Protein AF-A0A9X3TQR6-F1 (afdb_monomer_lite)

Foldseek 3Di:
DPPPPPPPQDPVNVVVVVLLVVLVVVLVVLVVVLVVLVVQLVVCVVVVVPVSVVVSVVVNVVSVVVNVVSVD

Organism: NCBI:txid33942

pLDDT: mean 86.74, std 14.13, range [38.59, 98.25]

Radius of gyration: 20.25 Å; chains: 1; bounding box: 36×12×69 Å

Sequence (72 aa):
MIYEKACNVTMDQVIAALKRRDAEERIPVLRLELDYELATLYDALQEKDKVQIRRSTERLKQLRREMLLLEA

InterPro domains:
  IPR059545 YkzI [PF27544] (13-70)

Secondary structure (DSSP, 8-state):
----------HHHHHHHHHHHHHHHHHHHHHHHHHHHHHHHHHHHHHT-HHHHHHHHHHHHHHHHHHHHHH-

Structure (mmCIF, N/CA/C/O backbone):
data_AF-A0A9X3TQR6-F1
#
_entry.id   AF-A0A9X3TQR6-F1
#
loop_
_atom_site.group_PDB
_atom_site.id
_atom_site.type_symbol
_atom_site.label_atom_id
_atom_site.label_alt_id
_atom_site.label_comp_id
_atom_site.label_asym_id
_atom_site.label_entity_id
_atom_site.label_seq_id
_atom_site.pdbx_PDB_ins_code
_atom_site.Cartn_x
_atom_site.Cartn_y
_atom_site.Cartn_z
_atom_site.occupancy
_atom_site.B_iso_or_equiv
_atom_site.auth_seq_id
_atom_site.auth_comp_id
_atom_site.auth_asym_id
_atom_site.auth_atom_id
_atom_site.pdbx_PDB_model_num
ATOM 1 N N . MET A 1 1 ? 13.407 5.086 -52.623 1.00 38.59 1 MET A N 1
ATOM 2 C CA . MET A 1 1 ? 14.518 4.980 -51.655 1.00 38.59 1 MET A CA 1
ATOM 3 C C . MET A 1 1 ? 13.985 4.305 -50.405 1.00 38.59 1 MET A C 1
ATOM 5 O O . MET A 1 1 ? 13.252 4.931 -49.655 1.00 38.59 1 MET A O 1
ATOM 9 N N . ILE A 1 2 ? 14.268 3.016 -50.239 1.00 50.50 2 ILE A N 1
ATOM 10 C CA . ILE A 1 2 ? 13.963 2.265 -49.018 1.00 50.50 2 ILE A CA 1
ATOM 11 C C . ILE A 1 2 ? 15.191 2.399 -48.120 1.00 50.50 2 ILE A C 1
ATOM 13 O O . ILE A 1 2 ? 16.187 1.718 -48.327 1.00 50.50 2 ILE A O 1
ATOM 17 N N . TYR A 1 3 ? 15.159 3.364 -47.200 1.00 55.78 3 TYR A N 1
ATOM 18 C CA . TYR A 1 3 ? 16.171 3.467 -46.152 1.00 55.78 3 TYR A CA 1
ATOM 19 C C . TYR A 1 3 ? 15.843 2.425 -45.087 1.00 55.78 3 TYR A C 1
ATOM 21 O O . TYR A 1 3 ? 14.972 2.622 -44.239 1.00 55.78 3 TYR A O 1
ATOM 29 N N . GLU A 1 4 ? 16.528 1.294 -45.185 1.00 55.81 4 GLU A N 1
ATOM 30 C CA . GLU A 1 4 ? 16.578 0.257 -44.167 1.00 55.81 4 GLU A C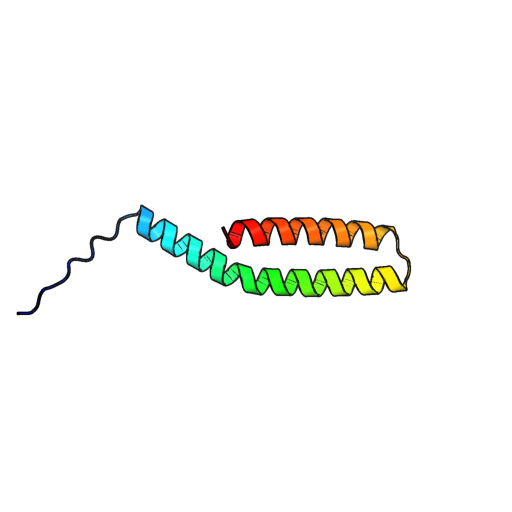A 1
ATOM 31 C C . GLU A 1 4 ? 17.218 0.862 -42.909 1.00 55.81 4 GLU A C 1
ATOM 33 O O . GLU A 1 4 ? 18.412 1.160 -42.854 1.00 55.81 4 GLU A O 1
ATOM 38 N N . LYS A 1 5 ? 16.387 1.169 -41.910 1.00 62.44 5 LYS A N 1
ATOM 39 C CA . LYS A 1 5 ? 16.845 1.737 -40.644 1.00 62.44 5 LYS A CA 1
ATOM 40 C C . LYS A 1 5 ? 17.449 0.591 -39.831 1.00 62.44 5 LYS A C 1
ATOM 42 O O . LYS A 1 5 ? 16.713 -0.171 -39.210 1.00 62.44 5 LYS A O 1
ATOM 47 N N . ALA A 1 6 ? 18.773 0.451 -39.853 1.00 61.22 6 ALA A N 1
ATOM 48 C CA . ALA A 1 6 ? 19.476 -0.490 -38.986 1.00 61.22 6 ALA A CA 1
ATOM 49 C C . ALA A 1 6 ? 19.168 -0.142 -37.518 1.00 61.22 6 ALA A C 1
ATOM 51 O O . ALA A 1 6 ? 19.600 0.890 -36.999 1.00 61.22 6 ALA A O 1
ATOM 52 N N . CYS A 1 7 ? 18.359 -0.974 -36.864 1.00 55.31 7 CYS A N 1
ATOM 53 C CA . CYS A 1 7 ? 18.029 -0.827 -35.455 1.00 55.31 7 CYS A CA 1
ATOM 54 C C . CYS A 1 7 ? 19.204 -1.371 -34.630 1.00 55.31 7 CYS A C 1
ATOM 56 O O . CYS A 1 7 ? 19.240 -2.550 -34.290 1.00 55.31 7 CYS A O 1
ATOM 58 N N . ASN A 1 8 ? 20.202 -0.530 -34.353 1.00 71.31 8 ASN A N 1
ATOM 59 C CA . ASN A 1 8 ? 21.270 -0.871 -33.413 1.00 71.31 8 ASN A CA 1
ATOM 60 C C . ASN A 1 8 ? 20.7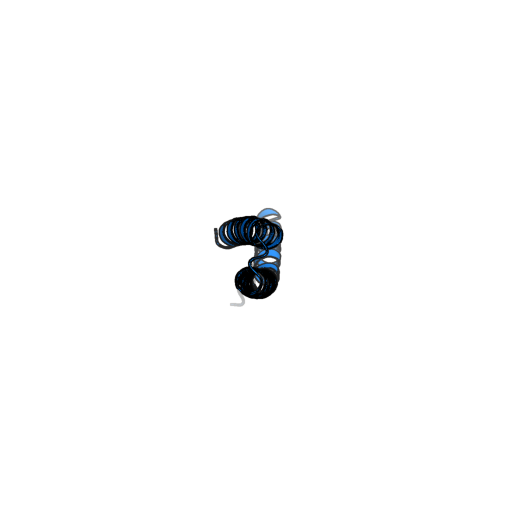19 -0.748 -31.987 1.00 71.31 8 ASN A C 1
ATOM 62 O O . ASN A 1 8 ? 20.771 0.328 -31.392 1.00 71.31 8 ASN A O 1
ATOM 66 N N . VAL A 1 9 ? 20.149 -1.838 -31.467 1.00 72.31 9 VAL A N 1
ATOM 67 C CA . VAL A 1 9 ? 19.686 -1.920 -30.076 1.00 72.31 9 VAL A CA 1
ATOM 68 C C . VAL A 1 9 ? 20.856 -2.336 -29.187 1.00 72.31 9 VAL A C 1
ATOM 70 O O . VAL A 1 9 ? 21.454 -3.389 -29.400 1.00 72.31 9 VAL A O 1
ATOM 73 N N . THR A 1 10 ? 21.197 -1.519 -28.190 1.00 85.25 10 THR A N 1
ATOM 74 C CA . THR A 1 10 ? 22.232 -1.865 -27.201 1.00 85.25 10 THR A CA 1
ATOM 75 C C . THR A 1 10 ? 21.641 -2.690 -26.055 1.00 85.25 10 THR A C 1
ATOM 77 O O . THR A 1 10 ? 20.452 -2.584 -25.755 1.00 85.25 10 THR A O 1
ATOM 80 N N . MET A 1 11 ? 22.460 -3.494 -25.367 1.00 85.62 11 MET A N 1
ATOM 81 C CA . MET A 1 11 ? 21.993 -4.262 -24.199 1.00 85.62 11 MET A CA 1
ATOM 82 C C . MET A 1 11 ? 21.399 -3.364 -23.104 1.00 85.62 11 MET A C 1
ATOM 84 O O . MET A 1 11 ? 20.393 -3.726 -22.500 1.00 85.62 11 MET A O 1
ATOM 88 N N . ASP A 1 12 ? 21.938 -2.158 -22.912 1.00 81.19 12 ASP A N 1
ATOM 89 C CA . ASP A 1 12 ? 21.394 -1.184 -21.958 1.00 81.19 12 ASP A CA 1
ATOM 90 C C . ASP A 1 12 ? 19.976 -0.730 -22.329 1.00 81.19 12 ASP A C 1
ATOM 92 O O . ASP A 1 12 ? 19.122 -0.578 -21.455 1.00 81.19 12 ASP A O 1
ATOM 96 N N . GLN A 1 13 ? 19.692 -0.562 -23.627 1.00 76.75 13 GLN A N 1
ATOM 97 C CA . GLN A 1 13 ? 18.351 -0.224 -24.113 1.00 76.75 13 GLN A CA 1
ATOM 98 C C . GLN A 1 13 ? 17.366 -1.377 -23.894 1.00 76.75 13 GLN A C 1
ATOM 100 O O . GLN A 1 13 ? 16.221 -1.129 -23.514 1.00 76.75 13 GLN A O 1
ATOM 105 N N . VAL A 1 14 ? 17.810 -2.628 -24.070 1.00 81.31 14 VAL A N 1
ATOM 106 C CA . VAL A 1 14 ? 16.993 -3.814 -23.761 1.00 81.31 14 VAL A CA 1
ATOM 107 C C . VAL A 1 14 ? 16.683 -3.878 -22.265 1.00 81.31 14 VAL A C 1
ATOM 109 O O . VAL A 1 14 ? 15.525 -4.036 -21.886 1.00 81.31 14 VAL A O 1
ATOM 112 N N . ILE A 1 15 ? 17.690 -3.693 -21.405 1.00 79.50 15 ILE A N 1
ATOM 113 C CA . ILE A 1 15 ? 17.525 -3.714 -19.944 1.00 79.50 15 ILE A CA 1
ATOM 114 C C . ILE A 1 15 ? 16.581 -2.596 -19.482 1.00 79.50 15 ILE A C 1
ATOM 116 O O . ILE A 1 15 ? 15.711 -2.835 -18.646 1.00 79.50 15 ILE A O 1
ATOM 120 N N . ALA A 1 16 ? 16.714 -1.386 -20.030 1.00 77.94 16 ALA A N 1
ATOM 121 C CA . ALA A 1 16 ? 15.825 -0.273 -19.709 1.00 77.94 16 ALA A CA 1
ATOM 122 C C . ALA A 1 16 ? 14.374 -0.542 -20.145 1.00 77.94 16 ALA A C 1
ATOM 124 O O . ALA A 1 16 ? 13.445 -0.244 -19.397 1.00 77.94 16 ALA A O 1
ATOM 125 N N . ALA A 1 17 ? 14.169 -1.135 -21.325 1.00 73.88 17 ALA A N 1
ATOM 126 C CA . ALA A 1 17 ? 12.838 -1.493 -21.812 1.00 73.88 17 ALA A CA 1
ATOM 127 C C . ALA A 1 17 ? 12.171 -2.580 -20.954 1.00 73.88 17 ALA A C 1
ATOM 129 O O . ALA A 1 17 ? 10.982 -2.473 -20.661 1.00 73.88 17 ALA A O 1
ATOM 130 N N . LEU A 1 18 ? 12.932 -3.588 -20.508 1.00 73.06 18 LEU A N 1
ATOM 131 C CA . LEU A 1 18 ? 12.431 -4.624 -19.600 1.00 73.06 18 LEU A CA 1
ATOM 132 C C . LEU A 1 18 ? 12.033 -4.037 -18.241 1.00 73.06 18 LEU A C 1
ATOM 134 O O . LEU A 1 18 ? 10.898 -4.223 -17.818 1.00 73.06 18 LEU A O 1
ATOM 138 N N . LYS A 1 19 ? 12.904 -3.228 -17.619 1.00 74.88 19 LYS A N 1
ATOM 139 C CA . LYS A 1 19 ? 12.603 -2.560 -16.338 1.00 74.88 19 LYS A CA 1
ATOM 140 C C . LYS A 1 19 ? 11.350 -1.686 -16.403 1.00 74.88 19 LYS A C 1
ATOM 142 O O . LYS A 1 19 ? 10.585 -1.641 -15.446 1.00 74.88 19 LYS A O 1
ATOM 147 N N . ARG A 1 20 ? 11.135 -0.995 -17.527 1.00 76.62 20 ARG A N 1
ATOM 148 C CA . ARG A 1 20 ? 9.923 -0.196 -17.751 1.00 76.62 20 ARG A CA 1
ATOM 149 C C . ARG A 1 20 ? 8.672 -1.061 -17.821 1.00 76.62 20 ARG A C 1
ATOM 151 O O . ARG A 1 20 ? 7.684 -0.716 -17.188 1.00 76.62 20 ARG A O 1
ATOM 158 N N . ARG A 1 21 ? 8.723 -2.185 -18.541 1.00 75.94 21 ARG A N 1
ATOM 159 C CA . ARG A 1 21 ? 7.596 -3.125 -18.611 1.00 75.94 21 ARG A CA 1
ATOM 160 C C . ARG A 1 21 ? 7.267 -3.715 -17.243 1.00 75.94 21 ARG A C 1
ATOM 162 O O . ARG A 1 21 ? 6.104 -3.737 -16.866 1.00 75.94 21 ARG A O 1
ATOM 169 N N . ASP A 1 22 ? 8.286 -4.106 -16.482 1.00 77.44 22 ASP A N 1
ATOM 170 C CA . ASP A 1 22 ? 8.103 -4.637 -15.128 1.00 77.44 22 ASP A CA 1
ATOM 171 C C . ASP A 1 22 ? 7.452 -3.594 -14.203 1.00 77.44 22 ASP A C 1
ATOM 173 O O . ASP A 1 22 ? 6.552 -3.920 -13.430 1.00 77.44 22 ASP A O 1
ATOM 177 N N . ALA A 1 23 ? 7.852 -2.321 -14.309 1.00 81.38 23 ALA A N 1
ATOM 178 C CA . ALA A 1 23 ? 7.224 -1.228 -13.569 1.00 81.38 23 ALA A CA 1
ATOM 179 C C . ALA A 1 23 ? 5.769 -0.985 -14.012 1.00 81.38 23 ALA A C 1
ATOM 181 O O . ALA A 1 23 ? 4.882 -0.872 -13.165 1.00 81.38 23 ALA A O 1
ATOM 182 N N . GLU A 1 24 ? 5.503 -0.963 -15.321 1.00 84.94 24 GLU A N 1
ATOM 183 C CA . GLU A 1 24 ? 4.159 -0.806 -15.896 1.00 84.94 24 GLU A CA 1
ATOM 184 C C . GLU A 1 24 ? 3.208 -1.936 -15.462 1.00 84.94 24 GLU A C 1
ATOM 186 O O . GLU A 1 24 ? 2.041 -1.677 -15.169 1.00 84.94 24 GLU A O 1
ATOM 191 N N . GLU A 1 25 ? 3.705 -3.173 -15.357 1.00 88.88 25 GLU A N 1
ATOM 192 C CA . GLU A 1 25 ? 2.951 -4.330 -14.860 1.00 88.88 25 GLU A CA 1
ATOM 193 C C . GLU A 1 25 ? 2.791 -4.300 -13.324 1.00 88.88 25 GLU A C 1
ATOM 195 O O . GLU A 1 25 ? 1.752 -4.707 -12.796 1.00 88.88 25 GLU A O 1
ATOM 200 N N . ARG A 1 26 ? 3.774 -3.770 -12.580 1.00 91.38 26 ARG A N 1
ATOM 201 C CA . ARG A 1 26 ? 3.751 -3.719 -11.108 1.00 91.38 26 ARG A CA 1
ATOM 202 C C . ARG A 1 26 ? 2.837 -2.631 -10.548 1.00 91.38 26 ARG A C 1
ATOM 204 O O . ARG A 1 26 ? 2.153 -2.885 -9.556 1.00 91.38 26 ARG A O 1
ATOM 211 N N . ILE A 1 27 ? 2.793 -1.450 -11.166 1.00 90.25 27 ILE A N 1
ATOM 212 C CA . ILE A 1 27 ? 1.967 -0.308 -10.727 1.00 90.25 27 ILE A CA 1
ATOM 213 C C . ILE A 1 27 ? 0.485 -0.678 -10.498 1.00 90.25 27 ILE A C 1
ATOM 215 O O . ILE A 1 27 ? -0.033 -0.361 -9.424 1.00 90.25 27 ILE A O 1
ATOM 219 N N . PRO A 1 28 ? -0.237 -1.343 -11.425 1.00 93.12 28 PRO A N 1
ATOM 220 C CA . PRO A 1 28 ? -1.639 -1.698 -11.198 1.00 93.12 28 PRO A CA 1
ATOM 221 C C . PRO A 1 28 ? -1.815 -2.705 -10.055 1.00 93.12 28 PRO A C 1
ATOM 223 O O . PRO A 1 28 ? -2.764 -2.582 -9.283 1.00 93.12 28 PRO A O 1
ATOM 226 N N . VAL A 1 29 ? -0.890 -3.656 -9.889 1.00 94.44 29 VAL A N 1
ATOM 227 C CA . VAL A 1 29 ? -0.923 -4.610 -8.767 1.00 94.44 29 VAL A CA 1
ATOM 228 C C . VAL A 1 29 ? -0.691 -3.889 -7.441 1.00 94.44 29 VAL A C 1
ATOM 230 O O . VAL A 1 29 ? -1.403 -4.126 -6.470 1.00 94.44 29 VAL A O 1
ATOM 233 N N . LEU A 1 30 ? 0.259 -2.955 -7.406 1.00 94.50 30 LEU A N 1
ATOM 234 C CA . LEU A 1 30 ? 0.557 -2.164 -6.218 1.00 94.50 30 LEU A CA 1
ATOM 235 C C . LEU A 1 30 ? -0.631 -1.284 -5.801 1.00 94.50 30 LEU A C 1
ATOM 237 O O . LEU A 1 30 ? -0.895 -1.131 -4.610 1.00 94.50 30 LEU A O 1
ATOM 241 N N . ARG A 1 31 ? -1.385 -0.747 -6.770 1.00 94.12 31 ARG A N 1
ATOM 242 C CA . ARG A 1 31 ? -2.641 -0.029 -6.504 1.00 94.12 31 ARG A CA 1
ATOM 243 C C . ARG A 1 31 ? -3.685 -0.935 -5.854 1.00 94.12 31 ARG A C 1
ATOM 245 O O . ARG A 1 31 ? -4.277 -0.530 -4.863 1.00 94.12 31 ARG A O 1
ATOM 252 N N . LEU A 1 32 ? -3.849 -2.163 -6.348 1.00 96.44 32 LEU A N 1
ATOM 253 C CA . LEU A 1 32 ? -4.755 -3.139 -5.731 1.00 96.44 32 LEU A CA 1
ATOM 254 C C . LEU A 1 32 ? -4.327 -3.496 -4.300 1.00 96.44 32 LEU A C 1
ATOM 256 O O . LEU A 1 32 ? -5.170 -3.577 -3.410 1.00 96.44 32 LEU A O 1
ATOM 260 N N . GLU A 1 33 ? -3.026 -3.674 -4.056 1.00 97.06 33 GLU A N 1
ATOM 261 C CA . GLU A 1 33 ? -2.500 -3.910 -2.705 1.00 97.06 33 GLU A CA 1
ATOM 262 C C . GLU A 1 33 ? -2.752 -2.720 -1.767 1.00 97.06 33 GLU A C 1
ATOM 264 O O . GLU A 1 33 ? -3.106 -2.921 -0.605 1.00 97.06 33 GLU A O 1
ATOM 269 N N . LEU A 1 34 ? -2.598 -1.486 -2.259 1.00 96.88 34 LEU A N 1
ATOM 270 C CA . LEU A 1 34 ? -2.917 -0.271 -1.506 1.00 96.88 34 LEU A CA 1
ATOM 271 C C . LEU A 1 34 ? -4.404 -0.206 -1.156 1.00 96.88 34 LEU A C 1
ATOM 273 O O . LEU A 1 34 ? -4.733 0.032 0.004 1.00 96.88 34 LEU A O 1
ATOM 277 N N . ASP A 1 35 ? -5.286 -0.443 -2.127 1.00 97.81 35 ASP A N 1
ATOM 278 C CA . ASP A 1 35 ? -6.736 -0.423 -1.919 1.00 97.81 35 ASP A CA 1
ATOM 279 C C . ASP A 1 35 ? -7.158 -1.479 -0.884 1.00 97.81 35 ASP A C 1
ATOM 281 O O . ASP A 1 35 ? -7.934 -1.189 0.031 1.00 97.81 35 ASP A O 1
ATOM 285 N N . TYR A 1 36 ? -6.586 -2.683 -0.968 1.00 98.06 36 TYR A N 1
ATOM 286 C CA . TYR A 1 36 ? -6.826 -3.756 -0.003 1.00 98.06 36 TYR A CA 1
ATOM 287 C C . TYR A 1 36 ? -6.351 -3.395 1.411 1.00 98.06 36 TYR A C 1
ATOM 289 O O . TYR A 1 36 ? -7.068 -3.595 2.396 1.00 98.06 36 TYR A O 1
ATOM 297 N N . GLU A 1 37 ? -5.144 -2.843 1.539 1.00 98.12 37 GLU A N 1
ATOM 298 C CA . GLU A 1 37 ? -4.601 -2.480 2.847 1.00 98.12 37 GLU A CA 1
ATOM 299 C C . GLU A 1 37 ? -5.337 -1.275 3.456 1.00 98.12 37 GLU A C 1
ATOM 301 O O . GLU A 1 37 ? -5.505 -1.201 4.672 1.00 98.12 37 GLU A O 1
ATOM 306 N N . LEU A 1 38 ? -5.842 -0.353 2.630 1.00 98.25 38 LEU A N 1
ATOM 307 C CA . LEU A 1 38 ? -6.714 0.735 3.077 1.00 98.25 38 LEU A CA 1
ATOM 308 C C . LEU A 1 38 ? -8.063 0.217 3.585 1.00 98.25 38 LEU A C 1
ATOM 310 O O . LEU A 1 38 ? -8.533 0.703 4.614 1.00 98.25 38 LEU A O 1
ATOM 314 N N . ALA A 1 39 ? -8.661 -0.774 2.916 1.00 98.19 39 ALA A N 1
ATOM 315 C CA . ALA A 1 39 ? -9.872 -1.434 3.406 1.00 98.19 39 ALA A CA 1
ATOM 316 C C . ALA A 1 39 ? -9.613 -2.130 4.753 1.00 98.19 39 ALA A C 1
ATOM 318 O O . ALA A 1 39 ? -10.335 -1.908 5.72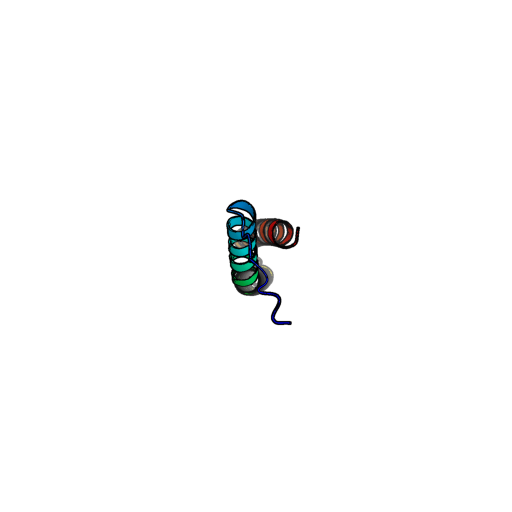1 1.00 98.19 39 ALA A O 1
ATOM 319 N N . THR A 1 40 ? -8.499 -2.859 4.856 1.00 98.00 40 THR A N 1
ATOM 320 C CA . THR A 1 40 ? -8.069 -3.506 6.105 1.00 98.00 40 THR A CA 1
ATOM 321 C C . THR A 1 40 ? -7.863 -2.488 7.233 1.00 98.00 40 THR A C 1
ATOM 323 O O . THR A 1 40 ? -8.271 -2.711 8.374 1.00 98.00 40 THR A O 1
ATOM 326 N N . LEU A 1 41 ? -7.246 -1.342 6.927 1.00 98.12 41 LEU A N 1
ATOM 327 C CA . LEU A 1 41 ? -7.067 -0.260 7.891 1.00 98.12 41 LEU A CA 1
ATOM 328 C C . LEU A 1 41 ? -8.410 0.339 8.321 1.00 98.12 41 LEU A C 1
ATOM 330 O O . LEU A 1 41 ? -8.576 0.656 9.498 1.00 98.12 41 LEU A O 1
ATOM 334 N N . TYR A 1 42 ? -9.351 0.510 7.391 1.0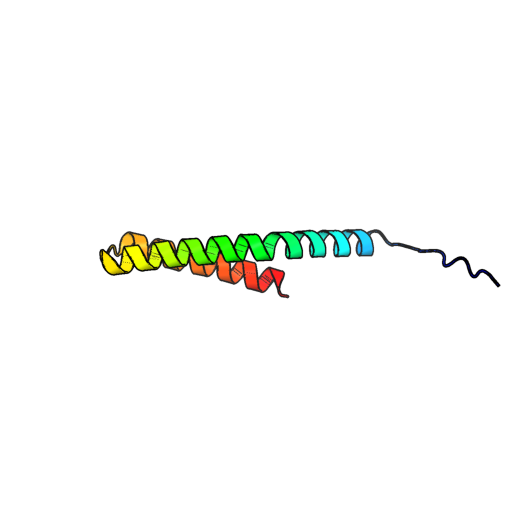0 98.25 42 TYR A N 1
ATOM 335 C CA . TYR A 1 42 ? -10.686 1.020 7.692 1.00 98.25 42 TYR A CA 1
ATOM 336 C C . TYR A 1 42 ? -11.409 0.117 8.695 1.00 98.25 42 TYR A C 1
ATOM 338 O O . TYR A 1 42 ? -11.878 0.618 9.719 1.00 98.25 42 TYR A O 1
ATOM 346 N N . ASP A 1 43 ? -11.416 -1.194 8.462 1.00 98.19 43 ASP A N 1
ATOM 347 C CA . ASP A 1 43 ? -12.048 -2.165 9.362 1.00 98.19 43 ASP A CA 1
ATOM 348 C C . ASP A 1 43 ? -11.381 -2.153 10.745 1.00 98.19 43 ASP A C 1
ATOM 350 O O . ASP A 1 43 ? -12.048 -2.021 11.774 1.00 98.19 43 ASP A O 1
ATOM 354 N N . ALA A 1 44 ? -10.046 -2.143 10.782 1.00 98.06 44 ALA A N 1
ATOM 355 C CA . ALA A 1 44 ? -9.288 -2.057 12.028 1.00 98.06 44 ALA A CA 1
ATOM 356 C C . ALA A 1 44 ? -9.584 -0.768 12.820 1.00 98.06 44 ALA A C 1
ATOM 358 O O . ALA A 1 44 ? -9.592 -0.774 14.055 1.00 98.06 44 ALA A O 1
ATOM 359 N N . LEU A 1 45 ? -9.842 0.349 12.129 1.00 98.00 45 LEU A N 1
ATOM 360 C CA . LEU A 1 45 ? -10.263 1.606 12.751 1.00 98.00 45 LEU A CA 1
ATOM 361 C C . LEU A 1 45 ? -11.676 1.511 13.339 1.00 98.00 45 LEU A C 1
ATOM 363 O O . LEU A 1 45 ? -11.889 2.040 14.434 1.00 98.00 45 LEU A O 1
ATOM 367 N N . GLN A 1 46 ? -12.611 0.831 12.665 1.00 98.25 46 GLN A N 1
ATOM 368 C CA . GLN A 1 46 ? -13.963 0.593 13.191 1.00 98.25 46 GLN A CA 1
ATOM 369 C C . GLN A 1 46 ? -13.921 -0.258 14.466 1.00 98.25 46 GLN A C 1
ATOM 371 O O . GLN A 1 46 ? -14.549 0.084 15.470 1.00 98.25 46 GLN A O 1
ATOM 376 N N . GLU A 1 47 ? -13.114 -1.318 14.462 1.00 97.81 47 GLU A N 1
ATOM 377 C CA . GLU A 1 47 ? -12.958 -2.236 15.597 1.00 97.81 47 GLU A CA 1
ATOM 378 C C . GLU A 1 47 ? -12.043 -1.688 16.706 1.00 97.81 47 GLU A C 1
ATOM 380 O O . GLU A 1 47 ? -11.947 -2.262 17.792 1.00 97.81 47 GLU A O 1
ATOM 385 N N . LYS A 1 48 ? -11.381 -0.547 16.464 1.00 97.00 48 LYS A N 1
ATOM 386 C CA . LYS A 1 48 ? -10.356 0.045 17.341 1.00 97.00 48 LYS A CA 1
ATOM 387 C C . LYS A 1 48 ? -9.202 -0.920 17.649 1.00 97.00 48 LYS A C 1
ATOM 389 O O . LYS A 1 48 ? -8.547 -0.783 18.692 1.00 97.00 48 LYS A O 1
ATOM 394 N N . ASP A 1 49 ? -8.902 -1.844 16.737 1.00 97.50 49 ASP A N 1
ATOM 395 C CA . ASP A 1 49 ? -7.760 -2.749 16.849 1.00 97.50 49 ASP A CA 1
ATOM 396 C C . ASP A 1 49 ? -6.455 -1.977 16.611 1.00 97.50 49 ASP A C 1
ATOM 398 O O . ASP A 1 49 ? -5.963 -1.797 15.496 1.00 97.50 49 ASP A O 1
ATOM 402 N N . LYS A 1 50 ? -5.849 -1.522 17.709 1.00 97.44 50 LYS A N 1
ATOM 403 C CA . LYS A 1 50 ? -4.603 -0.747 17.685 1.00 97.44 50 LYS A CA 1
ATOM 404 C C . LYS A 1 50 ? -3.415 -1.520 17.113 1.00 97.44 50 LYS A C 1
ATOM 406 O O . LYS A 1 50 ? -2.459 -0.880 16.668 1.00 97.44 50 LYS A O 1
ATOM 411 N N . VAL A 1 51 ? -3.421 -2.852 17.169 1.00 97.94 51 VAL A N 1
ATOM 412 C CA . VAL A 1 51 ? -2.338 -3.670 16.615 1.00 97.94 51 VAL A CA 1
ATOM 413 C C . VAL A 1 51 ? -2.471 -3.696 15.103 1.00 97.94 51 VAL A C 1
ATOM 415 O O . VAL A 1 51 ? -1.501 -3.379 14.409 1.00 97.94 51 VAL A O 1
ATOM 418 N N . GLN A 1 52 ? -3.670 -3.988 14.602 1.00 97.44 52 GLN A N 1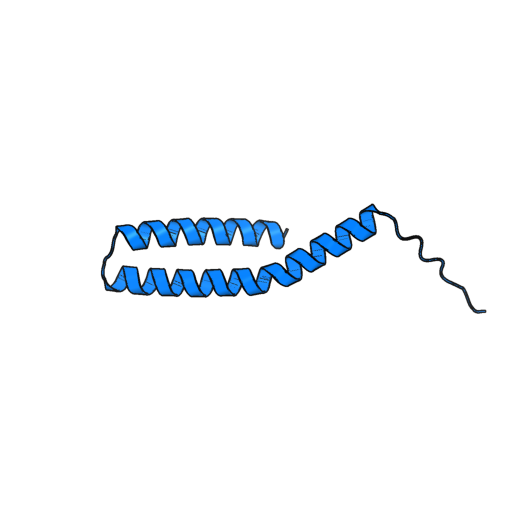
ATOM 419 C CA . GLN A 1 52 ? -3.921 -4.039 13.169 1.00 97.44 52 GLN A CA 1
ATOM 420 C C . GLN A 1 52 ? -3.779 -2.660 12.518 1.00 97.44 52 GLN A C 1
ATOM 422 O O . GLN A 1 52 ? -3.081 -2.542 11.515 1.00 97.44 52 GLN A O 1
ATOM 427 N N . ILE A 1 53 ? -4.266 -1.589 13.156 1.00 98.25 53 ILE A N 1
ATOM 428 C CA . ILE A 1 53 ? -4.050 -0.206 12.692 1.00 98.25 53 ILE A CA 1
ATOM 429 C C . ILE A 1 53 ? -2.557 0.084 12.481 1.00 98.25 53 ILE A C 1
ATOM 431 O O . ILE A 1 53 ? -2.163 0.640 11.453 1.00 98.25 53 ILE A O 1
ATOM 435 N N . ARG A 1 54 ? -1.697 -0.290 13.442 1.00 98.19 54 ARG A N 1
ATOM 436 C CA . ARG A 1 54 ? -0.244 -0.070 13.330 1.00 98.19 54 ARG A CA 1
ATOM 437 C C . ARG A 1 54 ? 0.368 -0.891 12.200 1.00 98.19 54 ARG A C 1
ATOM 439 O O . ARG A 1 54 ? 1.191 -0.358 11.459 1.00 98.19 54 ARG A O 1
ATOM 446 N N . ARG A 1 55 ? -0.028 -2.160 12.069 1.00 98.00 55 ARG A N 1
ATOM 447 C CA . ARG A 1 55 ? 0.461 -3.059 11.013 1.00 98.00 55 ARG A CA 1
ATOM 448 C C . ARG A 1 55 ? 0.080 -2.547 9.629 1.00 98.00 55 ARG A C 1
ATOM 450 O O . ARG A 1 55 ? 0.971 -2.357 8.805 1.00 98.00 55 ARG A O 1
ATOM 457 N N . SER A 1 56 ? -1.194 -2.227 9.422 1.00 97.81 56 SER A N 1
ATOM 458 C CA . SER A 1 56 ? -1.692 -1.710 8.150 1.00 97.81 56 SER A CA 1
ATOM 459 C C . SER A 1 56 ? -1.061 -0.372 7.790 1.00 97.81 56 SER A C 1
ATOM 461 O O . SER A 1 56 ? -0.624 -0.167 6.661 1.00 97.81 56 SER A O 1
ATOM 463 N N . THR A 1 57 ? -0.876 0.517 8.770 1.00 97.00 57 THR A N 1
ATOM 464 C CA . THR A 1 57 ? -0.172 1.789 8.547 1.00 97.00 57 THR A CA 1
ATOM 465 C C . THR A 1 57 ? 1.279 1.577 8.102 1.00 97.00 57 THR A C 1
ATOM 467 O O . THR A 1 57 ? 1.758 2.282 7.212 1.00 97.00 57 THR A O 1
ATOM 470 N N . GLU A 1 58 ? 2.009 0.630 8.698 1.00 98.00 58 GLU A N 1
ATOM 471 C CA . GLU A 1 58 ? 3.390 0.350 8.286 1.00 98.00 58 GLU A CA 1
ATOM 472 C C . GLU A 1 58 ? 3.448 -0.299 6.900 1.00 98.00 58 GLU A C 1
ATOM 474 O O . GLU A 1 58 ? 4.296 0.067 6.081 1.00 98.00 58 GLU A O 1
ATOM 479 N N . ARG A 1 59 ? 2.506 -1.196 6.592 1.00 97.31 59 ARG A N 1
ATOM 480 C CA . ARG A 1 59 ? 2.401 -1.809 5.266 1.00 97.31 59 ARG A CA 1
ATOM 481 C C . ARG A 1 59 ? 2.100 -0.768 4.186 1.00 97.31 59 ARG A C 1
ATOM 483 O O . ARG A 1 59 ? 2.816 -0.720 3.189 1.00 97.31 59 ARG A O 1
ATOM 490 N N . LEU A 1 60 ? 1.160 0.149 4.423 1.00 97.88 60 LEU A N 1
ATOM 491 C CA . LEU A 1 60 ? 0.865 1.267 3.515 1.00 97.88 60 LEU A CA 1
ATOM 492 C C . LEU A 1 60 ? 2.087 2.158 3.255 1.00 97.88 60 LEU A C 1
ATOM 494 O O . LEU A 1 60 ? 2.299 2.607 2.129 1.00 97.88 60 LEU A O 1
ATOM 498 N N . LYS A 1 61 ? 2.940 2.395 4.261 1.00 97.06 61 LYS A N 1
ATOM 499 C CA . LYS A 1 61 ? 4.199 3.136 4.061 1.00 97.06 61 LYS A CA 1
ATOM 500 C C . LYS A 1 61 ? 5.174 2.389 3.157 1.00 97.06 61 LYS A C 1
ATOM 502 O O . LYS A 1 61 ? 5.864 3.028 2.367 1.00 97.06 61 LYS A O 1
ATOM 507 N N . GLN A 1 62 ? 5.264 1.065 3.283 1.00 96.56 62 GLN A N 1
ATOM 508 C CA . GLN A 1 62 ? 6.099 0.245 2.401 1.00 96.56 62 GLN A CA 1
ATOM 509 C C . GLN A 1 62 ? 5.594 0.311 0.960 1.00 96.56 62 GLN A C 1
ATOM 511 O O . GLN A 1 62 ? 6.376 0.646 0.075 1.00 96.56 62 GLN A O 1
ATOM 516 N N . LEU A 1 63 ? 4.291 0.101 0.759 1.00 95.19 63 LEU A N 1
ATOM 517 C CA . LEU A 1 63 ? 3.654 0.170 -0.558 1.00 95.19 63 LEU A CA 1
ATOM 518 C C . LEU A 1 63 ? 3.837 1.551 -1.202 1.00 95.19 63 LEU A C 1
ATOM 520 O O . LEU A 1 63 ? 4.206 1.653 -2.366 1.00 95.19 63 LEU A O 1
ATOM 524 N N . ARG A 1 64 ? 3.691 2.633 -0.427 1.00 93.44 64 ARG A N 1
ATOM 525 C CA . ARG A 1 64 ? 3.954 3.994 -0.913 1.00 93.44 64 ARG A CA 1
ATOM 526 C C . ARG A 1 64 ? 5.408 4.199 -1.343 1.00 93.44 64 ARG A C 1
ATOM 528 O O . ARG A 1 64 ? 5.649 4.853 -2.352 1.00 93.44 64 ARG A O 1
ATOM 535 N N . ARG A 1 65 ? 6.380 3.693 -0.575 1.00 94.19 65 ARG A N 1
ATOM 536 C CA . ARG A 1 65 ? 7.806 3.793 -0.939 1.00 94.19 65 ARG A CA 1
ATOM 537 C C . ARG A 1 65 ? 8.093 3.063 -2.245 1.00 94.19 65 ARG A C 1
ATOM 539 O O . ARG A 1 65 ? 8.799 3.604 -3.083 1.00 94.19 65 ARG A O 1
ATOM 546 N N . GLU A 1 66 ? 7.529 1.872 -2.411 1.00 92.31 66 GLU A N 1
ATOM 547 C CA 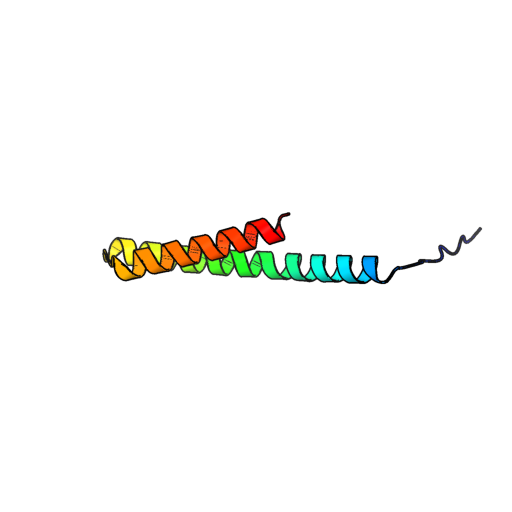. GLU A 1 66 ? 7.643 1.103 -3.649 1.00 92.31 66 GLU A CA 1
ATOM 548 C C . GLU A 1 66 ? 7.041 1.863 -4.838 1.00 92.31 66 GLU A C 1
ATOM 550 O O . GLU A 1 66 ? 7.689 1.980 -5.870 1.00 92.31 66 GLU A O 1
ATOM 555 N N . MET A 1 67 ? 5.866 2.477 -4.666 1.00 89.25 67 MET A N 1
ATOM 556 C CA . MET A 1 67 ? 5.210 3.254 -5.724 1.00 89.25 67 MET A CA 1
ATOM 557 C C . MET A 1 67 ? 6.077 4.422 -6.199 1.00 89.25 67 MET A C 1
ATOM 559 O O . MET A 1 67 ? 6.289 4.586 -7.394 1.00 89.25 67 MET A O 1
ATOM 563 N N . LEU A 1 68 ? 6.654 5.179 -5.261 1.00 88.31 68 LEU A N 1
ATOM 564 C CA . LEU A 1 68 ? 7.537 6.304 -5.578 1.00 88.31 68 LEU A CA 1
ATOM 565 C C . LEU A 1 68 ? 8.821 5.878 -6.304 1.00 88.31 68 LEU A C 1
ATOM 567 O O . LEU A 1 68 ? 9.365 6.662 -7.071 1.00 88.31 68 LEU A O 1
ATOM 571 N N . LEU A 1 69 ? 9.317 4.661 -6.057 1.00 88.38 69 LEU A N 1
ATOM 572 C CA . LEU A 1 69 ? 10.484 4.123 -6.763 1.00 88.38 69 LEU A CA 1
ATOM 573 C C . LEU A 1 69 ? 10.158 3.704 -8.199 1.00 88.38 69 LEU A C 1
ATOM 575 O O . LEU A 1 69 ? 11.055 3.700 -9.032 1.00 88.38 69 LEU A O 1
ATOM 579 N N . LEU A 1 70 ? 8.908 3.324 -8.472 1.00 84.69 70 LEU A N 1
ATOM 580 C CA . LEU A 1 70 ? 8.452 2.914 -9.803 1.00 84.69 70 LEU A CA 1
ATOM 581 C C . LEU A 1 70 ? 7.985 4.100 -10.660 1.00 84.69 70 LEU A C 1
ATOM 583 O O . LEU A 1 70 ? 7.962 3.990 -11.882 1.00 84.69 70 LEU A O 1
ATOM 587 N N . GLU A 1 71 ? 7.603 5.214 -10.030 1.00 74.50 71 GLU A N 1
ATOM 588 C CA . GLU A 1 71 ? 7.237 6.470 -10.702 1.00 74.50 71 GLU A CA 1
ATOM 589 C C . GLU A 1 71 ? 8.448 7.360 -11.055 1.00 74.50 71 GLU A C 1
ATOM 591 O O . GLU A 1 71 ? 8.284 8.312 -11.822 1.00 74.50 71 GLU A O 1
ATOM 596 N N . ALA A 1 72 ? 9.631 7.080 -10.492 1.00 60.81 72 ALA A N 1
ATOM 597 C CA . ALA A 1 72 ? 10.875 7.836 -10.691 1.00 60.81 72 ALA A CA 1
ATOM 598 C C . ALA A 1 72 ? 11.687 7.350 -11.903 1.00 60.81 72 ALA A C 1
ATOM 600 O O . ALA A 1 72 ? 12.246 8.224 -12.607 1.00 60.81 72 ALA A O 1
#